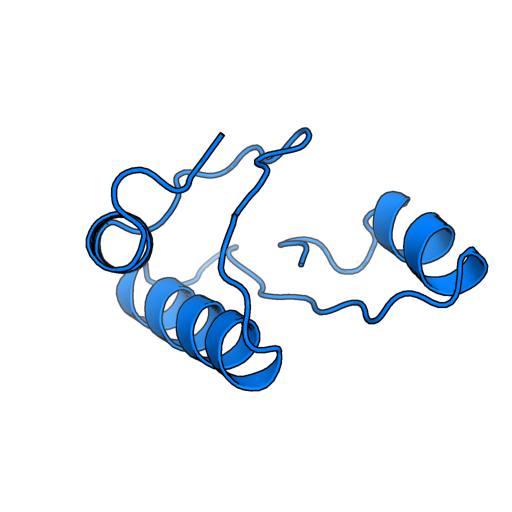Protein AF-A0A382G0E7-F1 (afdb_monomer_lite)

Radius of gyration: 11.96 Å; chains: 1; bounding box: 28×20×32 Å

pLDDT: mean 95.82, std 2.39, range [83.75, 98.44]

Foldseek 3Di:
DEQDPPPVVQVVCVVVVHDDDHQHDPPDDLVVSLVVVVVVCVVVVPQAAECPVPDDDNRPSNVVVHVPRYD

Structure (mmCIF, N/CA/C/O backbone):
data_AF-A0A382G0E7-F1
#
_entry.id   AF-A0A382G0E7-F1
#
loop_
_atom_site.group_PDB
_atom_site.id
_atom_site.type_symbol
_atom_site.label_atom_id
_atom_site.label_alt_id
_atom_site.label_comp_id
_atom_site.label_asym_id
_atom_site.label_entity_id
_atom_site.label_seq_id
_atom_site.pdbx_PDB_ins_code
_atom_site.Cartn_x
_atom_site.Cartn_y
_atom_site.Cartn_z
_atom_site.occupancy
_atom_site.B_iso_or_equiv
_atom_site.auth_seq_id
_atom_site.auth_comp_id
_atom_site.auth_asym_id
_atom_site.auth_atom_id
_atom_site.pdbx_PDB_model_num
ATOM 1 N N . VAL A 1 1 ? -0.955 -1.080 4.744 1.00 94.75 1 VAL A N 1
ATOM 2 C CA . VAL A 1 1 ? 0.290 -1.689 4.215 1.00 94.75 1 VAL A CA 1
ATOM 3 C C . VAL A 1 1 ? 1.461 -0.742 4.458 1.00 94.75 1 VAL A C 1
ATOM 5 O O . VAL A 1 1 ? 1.279 0.460 4.305 1.00 94.75 1 VAL A O 1
ATOM 8 N N . SER A 1 2 ? 2.632 -1.242 4.856 1.00 96.81 2 SER A N 1
ATOM 9 C CA . SER A 1 2 ? 3.883 -0.471 4.994 1.00 96.81 2 SER A CA 1
ATOM 10 C C . SER A 1 2 ? 5.032 -1.219 4.322 1.00 96.81 2 SER A C 1
ATOM 12 O O . SER A 1 2 ? 5.018 -2.444 4.278 1.00 96.81 2 SER A O 1
ATOM 14 N N . ASN A 1 3 ? 6.063 -0.514 3.855 1.00 95.75 3 ASN A N 1
ATOM 15 C CA . ASN A 1 3 ? 7.300 -1.162 3.409 1.00 95.75 3 ASN A CA 1
ATOM 16 C C . ASN A 1 3 ? 8.322 -1.399 4.532 1.00 95.75 3 ASN A C 1
ATOM 18 O O . ASN A 1 3 ? 9.358 -2.026 4.314 1.00 95.75 3 ASN A O 1
ATOM 22 N N . ARG A 1 4 ? 8.038 -0.884 5.731 1.00 95.31 4 ARG A N 1
ATOM 23 C CA . ARG A 1 4 ? 8.899 -0.957 6.912 1.00 95.31 4 ARG A CA 1
ATOM 24 C C . ARG A 1 4 ? 8.153 -1.634 8.053 1.00 95.31 4 ARG A C 1
ATOM 26 O O . ARG A 1 4 ? 7.112 -1.134 8.473 1.00 95.31 4 ARG A O 1
ATOM 33 N N . ASP A 1 5 ? 8.735 -2.705 8.577 1.00 91.38 5 ASP A N 1
ATOM 34 C CA . ASP A 1 5 ? 8.197 -3.490 9.697 1.00 91.38 5 ASP A CA 1
ATOM 35 C C . ASP A 1 5 ? 8.133 -2.679 11.007 1.00 91.38 5 ASP A C 1
ATOM 37 O O . ASP A 1 5 ? 7.153 -2.705 11.738 1.00 91.38 5 ASP A O 1
ATOM 41 N N . GLY A 1 6 ? 9.134 -1.826 11.245 1.00 90.44 6 GLY A N 1
ATOM 42 C CA . GLY A 1 6 ? 9.178 -0.916 12.397 1.00 90.44 6 GLY A CA 1
ATOM 43 C C . GLY A 1 6 ? 8.459 0.423 12.197 1.00 90.44 6 GLY A C 1
ATOM 44 O O . GLY A 1 6 ? 8.773 1.390 12.891 1.00 90.44 6 GLY A O 1
ATOM 45 N N . ALA A 1 7 ? 7.566 0.555 11.210 1.00 93.62 7 ALA A N 1
ATOM 46 C CA . ALA A 1 7 ? 6.859 1.816 11.001 1.00 93.62 7 ALA A CA 1
ATOM 47 C C . ALA A 1 7 ? 5.867 2.076 12.144 1.00 93.62 7 ALA A C 1
ATOM 49 O O . ALA A 1 7 ? 4.923 1.315 12.337 1.00 93.62 7 ALA A O 1
ATOM 50 N N . GLY A 1 8 ? 6.021 3.199 12.858 1.00 93.50 8 GLY A N 1
ATOM 51 C CA . GLY A 1 8 ? 5.157 3.544 13.998 1.00 93.50 8 GLY A CA 1
ATOM 52 C C . GLY A 1 8 ? 3.658 3.617 13.665 1.00 93.50 8 GLY A C 1
ATOM 53 O O . GLY A 1 8 ? 2.820 3.404 14.538 1.00 93.50 8 GLY A O 1
ATOM 54 N N . VAL A 1 9 ? 3.304 3.851 12.395 1.00 94.25 9 VAL A N 1
ATOM 55 C CA . VAL A 1 9 ? 1.913 3.813 11.913 1.00 94.25 9 VAL A CA 1
ATOM 56 C C . VAL A 1 9 ? 1.271 2.428 12.060 1.00 94.25 9 VAL A C 1
ATOM 58 O O . VAL A 1 9 ? 0.074 2.352 12.315 1.00 94.25 9 VAL A O 1
ATOM 61 N N . LEU A 1 10 ? 2.046 1.340 11.977 1.00 95.94 10 LEU A N 1
ATOM 62 C CA . LEU A 1 10 ? 1.532 -0.026 12.129 1.00 95.94 10 LEU A CA 1
ATOM 63 C C . LEU A 1 10 ? 1.037 -0.271 13.554 1.00 95.94 10 LEU A C 1
ATOM 65 O O . LEU A 1 10 ? -0.037 -0.832 13.741 1.00 95.94 10 LEU A O 1
ATOM 69 N N . GLY A 1 11 ? 1.777 0.214 14.557 1.00 96.12 11 GLY A N 1
ATOM 70 C CA . GLY A 1 11 ? 1.343 0.153 15.954 1.00 96.12 11 GLY A CA 1
ATOM 71 C C . GLY A 1 11 ? 0.041 0.924 16.182 1.00 96.12 11 GLY A C 1
ATOM 72 O O . GLY A 1 11 ? -0.876 0.410 16.816 1.00 96.12 11 GLY A O 1
ATOM 73 N N . ARG A 1 12 ? -0.078 2.124 15.596 1.00 96.44 12 ARG A N 1
ATOM 74 C CA . ARG A 1 12 ? -1.311 2.932 15.661 1.00 96.44 12 ARG A CA 1
ATOM 75 C C . ARG A 1 12 ? -2.497 2.231 14.993 1.00 96.44 12 ARG A C 1
ATOM 77 O O . ARG A 1 12 ? -3.573 2.188 15.574 1.00 96.44 12 ARG A O 1
ATOM 84 N N . ALA A 1 13 ? -2.295 1.657 13.807 1.00 96.31 13 ALA A N 1
ATOM 85 C CA . ALA A 1 13 ? -3.333 0.937 13.073 1.00 96.31 13 ALA A CA 1
ATOM 86 C C . ALA A 1 13 ? -3.815 -0.311 13.832 1.00 96.31 13 ALA A C 1
ATOM 88 O O . ALA A 1 13 ? -5.020 -0.500 13.985 1.00 96.31 13 ALA A O 1
ATOM 89 N N . ARG A 1 14 ? -2.893 -1.102 14.399 1.00 96.12 14 ARG A N 1
ATOM 90 C CA . ARG A 1 14 ? -3.240 -2.251 15.256 1.00 96.12 14 ARG A CA 1
ATOM 91 C C . ARG A 1 14 ? -4.010 -1.830 16.504 1.00 96.12 14 ARG A C 1
ATOM 93 O O . ARG A 1 14 ? -4.998 -2.470 16.843 1.00 96.12 14 ARG A O 1
ATOM 100 N N . ALA A 1 15 ? -3.598 -0.745 17.164 1.00 97.25 15 ALA A N 1
ATOM 101 C CA . ALA A 1 15 ? -4.309 -0.213 18.329 1.00 97.25 15 ALA A CA 1
ATOM 102 C C . ALA A 1 15 ? -5.740 0.246 17.988 1.00 97.25 15 ALA A C 1
ATOM 104 O O . ALA A 1 15 ? -6.621 0.191 18.838 1.00 97.25 15 ALA A O 1
ATOM 105 N N . ALA A 1 16 ? -5.978 0.652 16.738 1.00 97.56 16 ALA A N 1
ATOM 106 C CA . ALA A 1 16 ? -7.297 0.984 16.208 1.00 97.56 16 ALA A CA 1
ATOM 107 C C . ALA A 1 16 ? -8.083 -0.238 15.677 1.00 97.56 16 ALA A C 1
ATOM 109 O O . ALA A 1 16 ? -9.147 -0.063 15.091 1.00 97.56 16 ALA A O 1
ATOM 110 N N . GLY A 1 17 ? -7.572 -1.464 15.847 1.00 97.25 17 GLY A N 1
ATOM 111 C CA . GLY A 1 17 ? -8.226 -2.692 15.381 1.00 97.25 17 GLY A CA 1
ATOM 112 C C . GLY A 1 17 ? -8.153 -2.920 13.869 1.00 97.25 17 GLY A C 1
ATOM 113 O O . GLY A 1 17 ? -8.910 -3.731 13.343 1.00 97.25 17 GLY A O 1
ATOM 114 N N . MET A 1 18 ? -7.269 -2.217 13.154 1.00 96.50 18 MET A N 1
ATOM 115 C CA . MET A 1 18 ? -7.104 -2.386 11.709 1.00 96.50 18 MET A CA 1
ATOM 116 C C . MET A 1 18 ? -6.102 -3.495 11.377 1.00 96.50 18 MET A C 1
ATOM 118 O O . MET A 1 18 ? -5.079 -3.649 12.052 1.00 96.50 18 MET A O 1
ATOM 122 N N . THR A 1 19 ? -6.345 -4.208 10.275 1.00 96.62 19 THR A N 1
ATOM 123 C CA . THR A 1 19 ? -5.378 -5.156 9.712 1.00 96.62 19 THR A CA 1
ATOM 124 C C . THR A 1 19 ? -4.156 -4.420 9.167 1.00 96.62 19 THR A C 1
ATOM 126 O O . THR A 1 19 ? -4.262 -3.363 8.538 1.00 96.62 19 THR A O 1
ATOM 129 N N . THR A 1 20 ? -2.968 -4.972 9.414 1.00 97.00 20 THR A N 1
ATOM 130 C CA . THR A 1 20 ? -1.707 -4.365 8.986 1.00 97.00 20 THR A CA 1
ATOM 131 C C . THR A 1 20 ? -0.816 -5.372 8.287 1.00 97.00 20 THR A C 1
ATOM 133 O O . THR A 1 20 ? -0.455 -6.372 8.895 1.00 97.00 20 THR A O 1
ATOM 136 N N . GLU A 1 21 ? -0.361 -5.016 7.091 1.00 97.44 21 GLU A N 1
ATOM 137 C CA . GLU A 1 21 ? 0.560 -5.824 6.292 1.00 97.44 21 GLU A CA 1
ATOM 138 C C . GLU A 1 21 ? 1.871 -5.090 6.015 1.00 97.44 21 GLU A C 1
ATOM 140 O O . GLU A 1 21 ? 1.896 -3.853 5.892 1.00 97.44 21 GLU A O 1
ATOM 145 N N . VAL A 1 22 ? 2.955 -5.859 5.890 1.00 97.50 22 VAL A N 1
ATOM 146 C CA . VAL A 1 22 ? 4.296 -5.352 5.581 1.00 97.50 22 VAL A CA 1
ATOM 147 C C . VAL A 1 22 ? 4.803 -5.970 4.283 1.00 97.50 22 VAL A C 1
ATOM 149 O O . VAL A 1 22 ? 5.097 -7.158 4.230 1.00 97.50 22 VAL A O 1
ATOM 152 N N . VAL A 1 23 ? 5.000 -5.139 3.259 1.00 97.38 23 VAL A N 1
ATOM 153 C CA . VAL A 1 23 ? 5.596 -5.547 1.979 1.00 97.38 23 VAL A CA 1
ATOM 154 C C . VAL A 1 23 ? 6.958 -4.880 1.842 1.00 97.38 23 VAL A C 1
ATOM 156 O O . VAL A 1 23 ? 7.066 -3.720 1.446 1.00 97.38 23 VAL A O 1
ATOM 159 N N . LYS A 1 24 ? 8.024 -5.599 2.208 1.00 97.06 24 LYS A N 1
ATOM 160 C CA . LYS A 1 24 ? 9.397 -5.073 2.130 1.00 97.06 24 LYS A CA 1
ATOM 161 C C . LYS A 1 24 ? 9.742 -4.697 0.688 1.00 97.06 24 LYS A C 1
ATOM 163 O O . LYS A 1 24 ? 9.438 -5.452 -0.231 1.00 97.06 24 LYS A O 1
ATOM 168 N N . THR A 1 25 ? 10.420 -3.564 0.517 1.00 96.44 25 THR A N 1
ATOM 169 C CA . THR A 1 25 ? 10.877 -3.055 -0.792 1.00 96.44 25 THR A CA 1
ATOM 170 C C . THR A 1 25 ? 12.394 -3.083 -0.952 1.00 96.44 25 THR A C 1
ATOM 172 O O . THR A 1 25 ? 12.901 -3.072 -2.067 1.00 96.44 25 THR A O 1
ATOM 175 N N . ASP A 1 26 ? 13.133 -3.061 0.156 1.00 94.62 26 ASP A N 1
ATOM 176 C CA . ASP A 1 26 ? 14.575 -2.826 0.135 1.00 94.62 26 ASP A CA 1
ATOM 177 C C . ASP A 1 26 ? 15.320 -4.038 -0.439 1.00 94.62 26 ASP A C 1
ATOM 179 O O . ASP A 1 26 ? 15.118 -5.167 0.003 1.00 94.62 26 ASP A O 1
ATOM 183 N N . GLY A 1 27 ? 16.163 -3.795 -1.448 1.00 95.06 27 GLY A N 1
ATOM 184 C CA . GLY A 1 27 ? 16.925 -4.840 -2.141 1.00 95.06 27 GLY A CA 1
ATOM 185 C C . GLY A 1 27 ? 16.086 -5.767 -3.027 1.00 95.06 27 GLY A C 1
ATOM 186 O O . GLY A 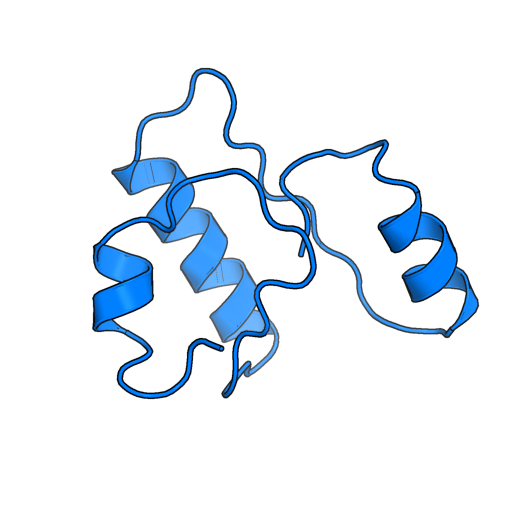1 27 ? 16.592 -6.799 -3.461 1.00 95.06 27 GLY A O 1
ATOM 187 N N . ARG A 1 28 ? 14.816 -5.431 -3.294 1.00 97.00 28 ARG A N 1
ATOM 188 C CA . ARG A 1 28 ? 13.910 -6.260 -4.098 1.00 97.00 28 ARG A CA 1
ATOM 189 C C . ARG A 1 28 ? 13.659 -5.674 -5.478 1.00 97.00 28 ARG A C 1
ATOM 191 O O . ARG A 1 28 ? 13.652 -4.458 -5.663 1.00 97.00 28 ARG A O 1
ATOM 198 N N . LEU A 1 29 ? 13.405 -6.560 -6.438 1.00 96.75 29 LEU A N 1
ATOM 199 C CA . LEU A 1 29 ? 13.026 -6.175 -7.790 1.00 96.75 29 LEU A CA 1
ATOM 200 C C . LEU A 1 29 ? 11.589 -5.642 -7.808 1.00 96.75 29 LEU A C 1
ATOM 202 O O . LEU A 1 29 ? 10.709 -6.148 -7.109 1.00 96.75 29 LEU A O 1
ATOM 206 N N . ALA A 1 30 ? 11.343 -4.637 -8.649 1.00 95.31 30 ALA A N 1
ATOM 207 C CA . ALA A 1 30 ? 10.028 -4.015 -8.776 1.00 95.31 30 ALA A CA 1
ATOM 208 C C . ALA A 1 30 ? 8.892 -5.008 -9.119 1.00 95.31 30 ALA A C 1
ATOM 210 O O . ALA A 1 30 ? 7.827 -4.869 -8.519 1.00 95.31 30 ALA A O 1
ATOM 211 N N . PRO A 1 31 ? 9.078 -6.024 -9.994 1.00 97.69 31 PRO A N 1
ATOM 212 C CA . PRO A 1 31 ? 8.031 -7.009 -10.281 1.00 97.69 31 PRO A CA 1
ATOM 213 C C . PRO A 1 31 ? 7.631 -7.850 -9.064 1.00 97.69 31 PRO A C 1
ATOM 215 O O . PRO A 1 31 ? 6.446 -8.104 -8.863 1.00 97.69 31 PRO A O 1
ATOM 218 N N . ASP A 1 32 ? 8.594 -8.232 -8.221 1.00 97.94 32 ASP A N 1
ATOM 219 C CA . ASP A 1 32 ? 8.315 -9.025 -7.020 1.00 97.94 32 ASP A CA 1
ATOM 220 C C . ASP A 1 32 ? 7.557 -8.198 -5.980 1.00 97.94 32 ASP A C 1
ATOM 222 O O . ASP A 1 32 ? 6.585 -8.665 -5.393 1.00 97.94 32 ASP A O 1
ATOM 226 N N . VAL A 1 33 ? 7.971 -6.942 -5.781 1.00 98.06 33 VAL A N 1
ATOM 227 C CA . VAL A 1 33 ? 7.256 -5.999 -4.907 1.00 98.06 33 VAL A CA 1
ATOM 228 C C . VAL A 1 33 ? 5.841 -5.760 -5.425 1.00 98.06 33 VAL A C 1
ATOM 230 O O . VAL A 1 33 ? 4.904 -5.706 -4.630 1.00 98.06 33 VAL A O 1
ATOM 233 N N . ALA A 1 34 ? 5.674 -5.616 -6.741 1.00 97.94 34 ALA A N 1
ATOM 234 C CA . ALA A 1 34 ? 4.372 -5.396 -7.350 1.00 97.94 34 ALA A CA 1
ATOM 235 C C . ALA A 1 34 ? 3.426 -6.572 -7.106 1.00 97.94 34 ALA A C 1
ATOM 237 O O . ALA A 1 34 ? 2.302 -6.340 -6.667 1.00 97.94 34 ALA A O 1
ATOM 238 N N . ARG A 1 35 ? 3.886 -7.807 -7.349 1.00 98.44 35 ARG A N 1
ATOM 239 C CA . ARG A 1 35 ? 3.095 -9.020 -7.113 1.00 98.44 35 ARG A CA 1
ATOM 240 C C . ARG A 1 35 ? 2.628 -9.089 -5.663 1.00 98.44 35 ARG A C 1
ATOM 242 O O . ARG A 1 35 ? 1.430 -9.091 -5.424 1.00 98.44 35 ARG A O 1
ATOM 249 N N . ASP A 1 36 ? 3.558 -9.026 -4.714 1.00 98.19 36 ASP A N 1
ATOM 250 C CA . ASP A 1 36 ? 3.221 -9.144 -3.293 1.00 98.19 36 ASP A CA 1
ATOM 251 C C . ASP A 1 36 ? 2.292 -8.010 -2.826 1.00 98.19 36 ASP A C 1
ATOM 253 O O . ASP A 1 36 ? 1.397 -8.219 -2.011 1.00 98.19 36 ASP A O 1
ATOM 257 N N . THR A 1 37 ? 2.482 -6.795 -3.354 1.00 98.00 37 THR A N 1
ATOM 258 C CA . THR A 1 37 ? 1.589 -5.667 -3.054 1.00 98.00 37 THR A CA 1
ATOM 259 C C . THR A 1 37 ? 0.186 -5.929 -3.592 1.00 98.00 37 THR A C 1
ATOM 261 O O . THR A 1 37 ? -0.787 -5.709 -2.878 1.00 98.00 37 THR A O 1
ATOM 264 N N . LEU A 1 38 ? 0.061 -6.389 -4.838 1.00 98.12 38 LEU A N 1
AT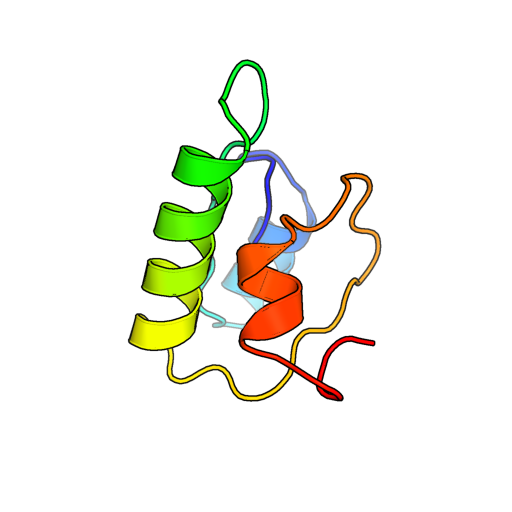OM 265 C CA . LEU A 1 38 ? -1.232 -6.683 -5.453 1.00 98.12 38 LEU A CA 1
ATOM 266 C C . LEU A 1 38 ? -1.958 -7.827 -4.747 1.00 98.12 38 LEU A C 1
ATOM 268 O O . LEU A 1 38 ? -3.160 -7.705 -4.531 1.00 98.12 38 LEU A O 1
ATOM 272 N N . ASP A 1 39 ? -1.241 -8.878 -4.353 1.00 98.31 39 ASP A N 1
ATOM 273 C CA . ASP A 1 39 ? -1.809 -10.016 -3.627 1.00 98.31 39 ASP A CA 1
ATOM 274 C C . ASP A 1 39 ? -2.402 -9.558 -2.287 1.00 98.31 39 ASP A C 1
ATOM 276 O O . ASP A 1 39 ? -3.577 -9.804 -2.014 1.00 98.31 39 ASP A O 1
ATOM 280 N N . VAL A 1 40 ? -1.642 -8.775 -1.510 1.00 97.94 40 VAL A N 1
ATOM 281 C CA . VAL A 1 40 ? -2.111 -8.201 -0.238 1.00 97.94 40 VAL A CA 1
ATOM 282 C C . VAL A 1 40 ? -3.341 -7.311 -0.431 1.00 97.94 40 VAL A C 1
ATOM 284 O O . VAL A 1 40 ? -4.297 -7.387 0.343 1.00 97.94 40 VAL A O 1
ATOM 287 N N . LEU A 1 41 ? -3.328 -6.438 -1.442 1.00 97.06 41 LEU A N 1
ATOM 288 C CA . LEU A 1 41 ? -4.450 -5.535 -1.703 1.00 97.06 41 LEU A CA 1
ATOM 289 C C . LEU A 1 41 ? -5.699 -6.297 -2.171 1.00 97.06 41 LEU A C 1
ATOM 291 O O . LEU A 1 41 ? -6.810 -5.932 -1.784 1.00 97.06 41 LEU A O 1
ATOM 295 N N . ALA A 1 42 ? -5.527 -7.351 -2.971 1.00 97.19 42 ALA 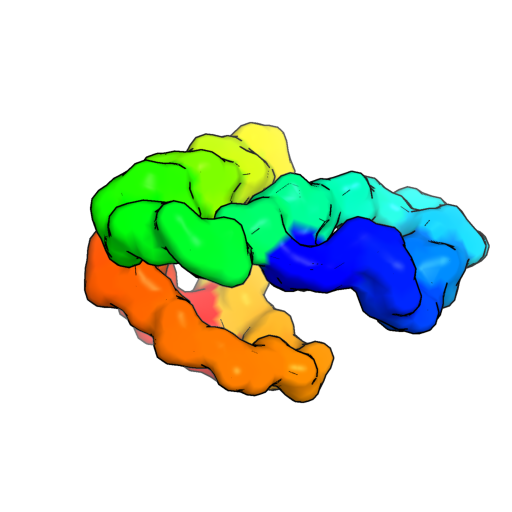A N 1
ATOM 296 C CA . ALA A 1 42 ? -6.617 -8.185 -3.463 1.00 97.19 42 ALA A CA 1
ATOM 297 C C . ALA A 1 42 ? -7.247 -9.031 -2.349 1.00 97.19 42 ALA A C 1
ATOM 299 O O . ALA A 1 42 ? -8.473 -9.084 -2.263 1.00 97.19 42 ALA A O 1
ATOM 300 N N . GLU A 1 43 ? -6.434 -9.628 -1.472 1.00 97.56 43 GLU A N 1
ATOM 301 C CA . GLU A 1 43 ? -6.898 -10.405 -0.313 1.00 97.56 43 GLU A CA 1
ATOM 302 C C . GLU A 1 43 ? -7.819 -9.582 0.598 1.00 97.56 43 GLU A C 1
ATOM 304 O O . GLU A 1 43 ? -8.818 -10.082 1.111 1.00 97.56 43 GLU A O 1
ATOM 309 N N . HIS A 1 44 ? -7.522 -8.290 0.736 1.00 96.38 44 HIS A N 1
ATOM 310 C CA . HIS A 1 44 ? -8.294 -7.365 1.561 1.00 96.38 44 HIS A CA 1
ATOM 311 C C . HIS A 1 44 ? -9.400 -6.626 0.794 1.00 96.38 44 HIS A C 1
ATOM 313 O O . HIS A 1 44 ? -10.047 -5.751 1.370 1.00 96.38 44 HIS A O 1
ATOM 319 N N . GLY A 1 45 ? -9.610 -6.935 -0.491 1.00 95.75 45 GLY A N 1
ATOM 320 C CA . GLY A 1 45 ? -10.623 -6.275 -1.317 1.00 95.75 45 GLY A CA 1
ATOM 321 C C . GLY A 1 45 ? -10.439 -4.757 -1.400 1.00 95.75 45 GLY A C 1
ATOM 322 O O . GLY A 1 45 ? -11.415 -4.016 -1.358 1.00 95.75 45 GLY A O 1
ATOM 323 N N . VAL A 1 46 ? -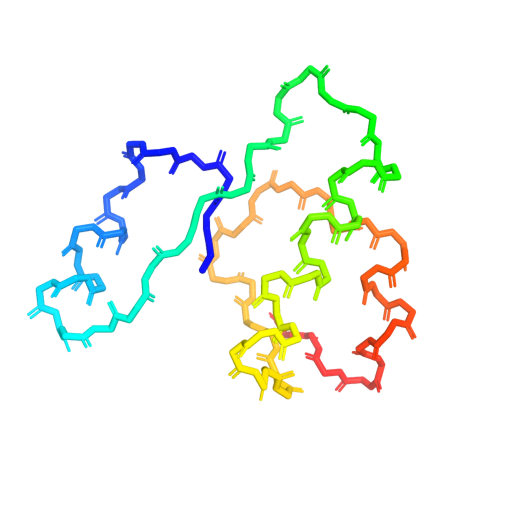9.194 -4.272 -1.453 1.00 96.75 46 VAL A N 1
ATOM 324 C CA . VAL A 1 46 ? -8.920 -2.830 -1.468 1.00 96.75 46 VAL A CA 1
ATOM 325 C C . VAL A 1 46 ? -9.364 -2.226 -2.795 1.00 96.75 46 VAL A C 1
ATOM 327 O O . VAL A 1 46 ? -8.900 -2.651 -3.854 1.00 96.75 46 VAL A O 1
ATOM 330 N N . ASP A 1 47 ? -10.180 -1.174 -2.716 1.00 94.75 47 ASP A N 1
ATOM 331 C CA . ASP A 1 47 ? -10.645 -0.394 -3.867 1.00 94.75 47 ASP A CA 1
ATOM 332 C C . ASP A 1 47 ? -9.928 0.954 -4.033 1.00 94.75 47 ASP A C 1
ATOM 334 O O . ASP A 1 47 ? -9.880 1.482 -5.142 1.00 94.75 47 ASP A O 1
ATOM 338 N N . LEU A 1 48 ? -9.361 1.512 -2.959 1.00 96.31 48 LEU A N 1
ATOM 339 C CA . LEU A 1 48 ? -8.724 2.833 -2.931 1.00 96.31 48 LEU A CA 1
ATOM 340 C C . LEU A 1 48 ? -7.402 2.779 -2.160 1.00 96.31 48 LEU A C 1
ATOM 342 O O . LEU A 1 48 ? -7.343 2.246 -1.051 1.00 96.31 48 LEU A O 1
ATOM 346 N N . ILE A 1 49 ? -6.355 3.379 -2.726 1.00 97.38 49 ILE A N 1
ATOM 347 C CA . ILE A 1 49 ? -5.030 3.472 -2.109 1.00 97.38 49 ILE A CA 1
ATOM 348 C C . ILE A 1 49 ? -4.760 4.926 -1.716 1.00 97.38 49 ILE A C 1
ATOM 350 O O . ILE A 1 49 ? -4.849 5.818 -2.553 1.00 97.38 49 ILE A O 1
ATOM 354 N N . LEU A 1 50 ? -4.390 5.146 -0.451 1.00 97.00 50 LEU A N 1
ATOM 355 C CA . LEU A 1 50 ? -3.960 6.445 0.072 1.00 97.00 50 LEU A CA 1
ATOM 356 C C . LEU A 1 50 ? -2.466 6.388 0.424 1.00 97.00 50 LEU A C 1
ATOM 358 O O . LEU A 1 50 ? -2.065 5.658 1.338 1.00 97.00 50 LEU A O 1
ATOM 362 N N . LEU A 1 51 ? -1.634 7.164 -0.267 1.00 96.44 51 LEU A N 1
ATOM 363 C CA . LEU A 1 51 ? -0.185 7.246 -0.064 1.00 96.44 51 LEU A CA 1
ATOM 364 C C . LEU A 1 51 ? 0.163 8.179 1.109 1.00 96.44 51 LEU A C 1
ATOM 366 O O . LEU A 1 51 ? 0.845 9.193 0.967 1.00 96.44 51 LEU A O 1
ATOM 370 N N . ALA A 1 52 ? -0.279 7.813 2.312 1.00 94.81 52 ALA A N 1
ATOM 371 C CA . ALA A 1 52 ? -0.109 8.604 3.532 1.00 94.81 52 ALA A CA 1
ATOM 372 C C . ALA A 1 52 ? 1.341 8.574 4.067 1.00 94.81 52 ALA A C 1
ATOM 374 O O . ALA A 1 52 ? 1.666 7.848 5.009 1.00 94.81 52 ALA A O 1
ATOM 375 N N . GLY A 1 53 ? 2.224 9.371 3.458 1.00 94.00 53 GLY A N 1
ATOM 376 C CA . GLY A 1 53 ? 3.644 9.438 3.825 1.00 94.00 53 GLY A CA 1
ATOM 377 C C . GLY A 1 53 ? 4.472 8.266 3.287 1.00 94.00 53 GLY A C 1
ATOM 378 O O . GLY A 1 53 ? 5.467 7.877 3.901 1.00 94.00 53 GLY A O 1
ATOM 379 N N . TYR A 1 54 ? 4.059 7.682 2.158 1.00 95.62 54 TYR A N 1
ATOM 380 C CA . TYR A 1 54 ? 4.796 6.614 1.484 1.00 95.62 54 TYR A CA 1
ATOM 381 C C . TYR A 1 54 ? 5.949 7.195 0.652 1.00 95.62 54 TYR A C 1
ATOM 383 O O . TYR A 1 54 ? 5.732 8.004 -0.243 1.00 95.62 54 TYR A O 1
ATOM 391 N N . LEU A 1 55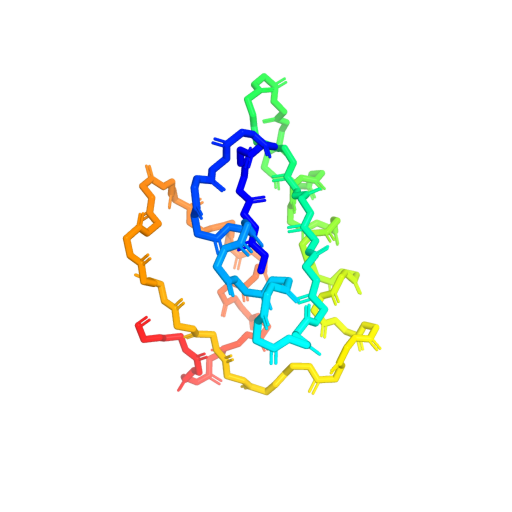 ? 7.187 6.792 0.952 1.00 94.19 55 LEU A N 1
ATOM 392 C CA . LEU A 1 55 ? 8.410 7.408 0.405 1.00 94.19 55 LEU A CA 1
ATOM 393 C C . LEU A 1 55 ? 9.112 6.544 -0.656 1.00 94.19 55 LEU A C 1
ATOM 395 O O . LEU A 1 55 ? 10.323 6.661 -0.862 1.00 94.19 55 LEU A O 1
ATOM 399 N N . ARG A 1 56 ? 8.385 5.624 -1.294 1.00 94.62 56 ARG A N 1
ATOM 400 C CA . ARG A 1 56 ? 8.890 4.789 -2.392 1.00 94.62 56 ARG A CA 1
ATOM 401 C C . ARG A 1 56 ? 8.039 5.006 -3.637 1.00 94.62 56 ARG A C 1
ATOM 403 O O . ARG A 1 56 ? 6.869 5.363 -3.540 1.00 94.62 56 ARG A O 1
ATOM 410 N N . LEU A 1 57 ? 8.631 4.759 -4.802 1.00 95.00 57 LEU A N 1
ATOM 411 C CA . LEU A 1 57 ? 7.870 4.694 -6.044 1.00 95.00 57 LEU A CA 1
ATOM 412 C C . LEU A 1 57 ? 6.928 3.491 -5.994 1.00 95.00 57 LEU A C 1
ATOM 414 O O . LEU A 1 57 ? 7.341 2.384 -5.643 1.00 95.00 57 LEU A O 1
ATOM 418 N N . VAL A 1 58 ? 5.667 3.723 -6.348 1.00 95.31 58 VAL A N 1
ATOM 419 C CA . VAL A 1 58 ? 4.678 2.657 -6.504 1.00 95.31 58 VAL A CA 1
ATOM 420 C C . VAL A 1 58 ? 5.007 1.891 -7.791 1.00 95.31 58 VAL A C 1
ATOM 422 O O . VAL A 1 58 ? 5.182 2.533 -8.829 1.00 95.31 58 VAL A O 1
ATOM 425 N N . PRO A 1 59 ? 5.110 0.548 -7.763 1.00 96.25 59 PRO A N 1
ATOM 426 C CA . PRO A 1 59 ? 5.386 -0.222 -8.971 1.00 96.25 59 PRO A CA 1
ATOM 427 C C . PRO A 1 59 ? 4.332 0.009 -10.059 1.00 96.25 59 PRO A C 1
ATOM 429 O O . PRO A 1 59 ? 3.137 0.063 -9.771 1.00 96.25 59 PRO A O 1
ATOM 432 N N . GLU A 1 60 ? 4.765 0.075 -11.318 1.00 96.44 60 GLU A N 1
ATOM 433 C CA . GLU A 1 60 ? 3.900 0.370 -12.471 1.00 96.44 60 GLU A CA 1
ATOM 434 C C . GLU A 1 60 ? 2.686 -0.566 -12.564 1.00 96.44 60 GLU A C 1
ATOM 436 O O . GLU A 1 60 ? 1.567 -0.110 -12.786 1.00 96.44 60 GLU A O 1
ATOM 441 N N . ALA A 1 61 ? 2.869 -1.862 -12.296 1.00 96.94 61 ALA A N 1
ATOM 442 C CA . ALA A 1 61 ? 1.774 -2.832 -12.309 1.00 96.94 61 ALA A CA 1
ATOM 443 C C . ALA A 1 61 ? 0.698 -2.552 -11.239 1.00 96.94 61 ALA A C 1
ATOM 445 O O . ALA A 1 61 ? -0.482 -2.817 -11.469 1.00 96.94 61 ALA A O 1
ATOM 446 N N . VAL A 1 62 ? 1.073 -1.971 -10.091 1.00 96.94 62 VAL A N 1
ATOM 447 C CA . VAL A 1 62 ? 0.108 -1.531 -9.069 1.00 96.94 62 VAL A CA 1
ATOM 448 C C . VAL A 1 62 ? -0.664 -0.315 -9.581 1.00 96.94 62 VAL A C 1
ATOM 450 O O . VAL A 1 62 ? -1.892 -0.293 -9.505 1.00 96.94 62 VAL A O 1
ATOM 453 N N . VAL A 1 63 ? 0.031 0.660 -10.175 1.00 96.44 63 VAL A N 1
ATOM 454 C CA . VAL A 1 63 ? -0.603 1.846 -10.778 1.00 96.44 63 VAL A CA 1
ATOM 455 C C . VAL A 1 63 ? -1.597 1.444 -11.872 1.00 96.44 63 VAL A C 1
ATOM 457 O O . VAL A 1 63 ? -2.733 1.918 -11.874 1.00 96.44 63 VAL A O 1
ATOM 460 N N . ALA A 1 64 ? -1.217 0.508 -12.744 1.00 96.06 64 ALA A N 1
ATOM 461 C CA . ALA A 1 64 ? -2.056 0.011 -13.834 1.00 96.06 64 ALA A CA 1
ATOM 462 C C . ALA A 1 64 ? -3.319 -0.730 -13.356 1.00 96.06 64 ALA A C 1
ATOM 464 O O . ALA A 1 64 ? -4.337 -0.722 -14.048 1.00 96.06 64 ALA A O 1
ATOM 465 N N . ARG A 1 65 ? -3.294 -1.349 -12.166 1.00 95.81 65 ARG A N 1
ATOM 466 C CA . ARG A 1 65 ? -4.457 -2.045 -11.582 1.00 95.81 65 ARG A CA 1
ATOM 467 C C . ARG A 1 65 ? -5.447 -1.099 -10.889 1.00 95.81 65 ARG A C 1
ATOM 469 O O . ARG A 1 65 ? -6.639 -1.425 -10.775 1.00 95.81 65 ARG A O 1
ATOM 476 N N . TYR A 1 66 ? -4.963 0.059 -10.445 1.00 94.69 66 TYR A N 1
ATOM 477 C CA . TYR A 1 66 ? -5.711 1.046 -9.667 1.00 94.69 66 TYR A CA 1
ATOM 478 C C . TYR A 1 66 ? -5.880 2.432 -10.335 1.00 94.69 66 TYR A C 1
ATOM 480 O O . TYR A 1 66 ? -5.842 3.437 -9.627 1.00 94.69 66 TYR A O 1
ATOM 488 N N . PRO A 1 67 ? -6.148 2.567 -11.649 1.00 86.88 67 PRO A N 1
ATOM 489 C CA . PRO A 1 67 ? -6.518 3.859 -12.221 1.00 86.88 67 PRO A CA 1
ATOM 490 C C . PRO A 1 67 ? -8.019 4.138 -12.000 1.00 86.88 67 PRO A C 1
ATOM 492 O O . PRO A 1 67 ? -8.824 3.215 -12.156 1.00 86.88 67 PRO A O 1
ATOM 495 N N . PRO A 1 68 ? -8.462 5.376 -11.704 1.00 83.75 68 PRO A N 1
ATOM 496 C CA . PRO A 1 68 ? -7.825 6.489 -10.986 1.00 83.75 68 PRO A CA 1
ATOM 497 C C . PRO A 1 68 ? -8.133 6.414 -9.469 1.00 83.75 68 PRO A C 1
ATOM 499 O O . PRO A 1 68 ? -8.988 7.130 -8.953 1.00 83.75 68 PRO A O 1
ATOM 502 N N . ARG A 1 69 ? -7.484 5.489 -8.754 1.00 93.62 69 ARG A N 1
ATOM 503 C CA . ARG A 1 69 ? -7.813 5.092 -7.367 1.00 93.62 69 ARG A CA 1
ATOM 504 C C . ARG A 1 69 ? -6.591 5.113 -6.436 1.00 93.62 69 ARG A C 1
ATOM 506 O O . ARG A 1 69 ? -6.515 4.334 -5.487 1.00 93.62 69 ARG A O 1
ATOM 513 N N . ILE A 1 70 ? -5.627 5.989 -6.722 1.00 96.00 70 ILE A N 1
ATOM 514 C CA . ILE A 1 70 ? -4.434 6.231 -5.899 1.00 96.00 70 ILE A CA 1
ATOM 515 C C . ILE A 1 70 ? -4.369 7.732 -5.597 1.00 96.00 70 ILE A C 1
ATOM 517 O O . ILE A 1 70 ? -4.357 8.526 -6.539 1.00 96.00 70 ILE A O 1
ATOM 521 N N . LEU A 1 71 ? -4.352 8.096 -4.310 1.00 92.94 71 LEU A N 1
ATOM 522 C CA . LEU A 1 71 ? -4.326 9.477 -3.804 1.00 92.94 71 LEU A CA 1
ATOM 523 C C . LEU A 1 71 ? -3.103 9.740 -2.924 1.00 92.94 71 LEU A C 1
ATOM 525 O O . LEU A 1 71 ? -2.721 8.820 -2.163 1.00 92.94 71 LEU A O 1
#

InterPro domains:
  IPR002376 Formyl transferase, N-terminal [PF00551] (1-71)
  IPR036477 Formyl transferase, N-terminal domain superfamily [SSF53328] (1-71)

Secondary structure (DSSP, 8-state):
-BS-TT-HHHHHHHHTT----B---TT--HHHHHHHHHHHHHHTT---B--TT--SPPPHHHHHHSTT-B-

Organism: NCBI:txid408172

Sequence (71 aa):
VSNRDGAGVLGRARAAGMTTEVVKTDGRLAPDVARDTLDVLAEHGVDLILLAGYLRLVPEAVVARYPPRIL